Protein AF-Q70AJ2-F1 (afdb_monomer)

Foldseek 3Di:
DLLVLLVQLCVVVVHDLQLSLLLLVLLVLLCVPDPCVVDPSLLSSLLSSQVSCVVVVNHDDSVSSLLSSLQVVCVVVVHPSDDDDCPDPVVVVSSVSSVVSNVVSCVSCVVVSDDDACLVVLVVVCVVVVNVVCNVVVVVVSSVVSD

Sequence (147 aa):
YGCDLIQESGILLRLPQAVMATAQVLFHRFYCKKSFARFSAKRVAASCVWLAGKLEESPRRSKHIIFVFHRMECRRESLPIEFLDVFSTKYTELRHDLIRTERHLLKEMGFICHVEHPHKFISNYLATLEAPELTQEAWNLANDSLR

InterPro domains:
  IPR006671 Cyclin, N-terminal [PF00134] (4-111)
  IPR013763 Cyclin-like domain [SM00385] (4-107)
  IPR036915 Cyclin-like superfamily [SSF47954] (1-111)
  IPR036915 Cyclin-like superfamily [SSF47954] (116-147)
  IPR043198 Cyclin/Cyclin-like subunit Ssn8 [PTHR10026] (3-147)

Radius of gyration: 16.73 Å; Cα contacts (8 Å, |Δi|>4): 143; chains: 1; bounding box: 39×30×53 Å

Secondary structure (DSSP, 8-state):
-HHHHHHHHHHHTT--HHHHHHHHHHHHHHHTTS-TTTS-HHHHHHHHHHHHHHHTT----HHHHHHHHHHHHHHHTT-------TTSHHHHHHHHHHHHHHHHHHHHTTT------THHHHHHHHHHTT-GGGHHHHHHHHHHHT-

Solvent-accessible surface area (backbone atoms only — not comparable to full-atom values): 8398 Å² total; per-residue (Å²): 110,49,44,53,51,34,48,55,45,28,61,77,68,70,52,60,68,67,29,38,52,42,14,28,53,52,46,52,61,48,53,77,77,43,56,69,90,82,42,55,54,68,58,49,31,56,18,25,44,52,51,21,15,54,76,65,77,55,67,67,60,67,69,58,55,53,51,49,56,49,48,53,47,24,62,74,70,73,44,78,81,69,84,82,51,81,88,38,69,67,45,50,51,53,52,50,48,36,55,53,44,36,54,49,53,40,59,78,45,69,70,63,76,85,74,87,64,70,70,72,53,50,57,57,51,34,64,73,65,72,42,70,87,50,48,67,58,55,52,48,52,56,56,55,73,59,92

Organism: Triticum aestivum (NCBI:txid4565)

Nearest PDB structures (foldseek):
  6z45-assembly1_B  TM=9.666E-01  e=1.291E-07  Homo sapiens
  3blh-assembly1_B  TM=9.612E-01  e=1.113E-07  Homo sapiens
  3tni-assembly1_B  TM=9.647E-01  e=1.291E-07  Homo sapiens
  2ivx-assembly2_B  TM=9.397E-01  e=9.598E-08  Homo sapiens
  3tnh-assembly1_B  TM=9.635E-01  e=2.843E-07  Homo sapiens

Structure (mmCIF, N/CA/C/O backbone):
data_AF-Q70AJ2-F1
#
_entry.id   AF-Q70AJ2-F1
#
loop_
_atom_site.group_PDB
_atom_site.id
_atom_site.type_symbol
_atom_site.label_atom_id
_atom_site.label_alt_id
_atom_site.label_comp_id
_atom_site.label_asym_id
_atom_site.label_entity_id
_atom_site.label_seq_id
_atom_site.pdbx_PDB_ins_code
_atom_site.Cartn_x
_atom_site.Cartn_y
_atom_site.Cartn_z
_atom_site.occupancy
_atom_site.B_iso_or_equiv
_atom_site.auth_seq_id
_atom_site.auth_comp_id
_atom_site.auth_asym_id
_atom_site.auth_atom_id
_atom_site.pdbx_PDB_model_num
ATOM 1 N N . TYR A 1 1 ? -2.060 12.661 -2.074 1.00 87.56 1 TYR A N 1
ATOM 2 C CA . TYR A 1 1 ? -2.356 12.366 -0.644 1.00 87.56 1 TYR A CA 1
ATOM 3 C C . TYR A 1 1 ? -2.181 10.889 -0.286 1.00 87.56 1 TYR A C 1
ATOM 5 O O . TYR A 1 1 ? -1.336 10.582 0.547 1.00 87.56 1 TYR A O 1
ATOM 13 N N . GLY A 1 2 ? -2.976 9.964 -0.851 1.00 92.88 2 GLY A N 1
ATOM 14 C CA . GLY A 1 2 ? -2.902 8.531 -0.508 1.00 92.88 2 GLY A CA 1
ATOM 15 C C . GLY A 1 2 ? -1.575 7.874 -0.898 1.00 92.88 2 GLY A C 1
ATOM 16 O O . GLY A 1 2 ? -0.926 7.257 -0.058 1.00 92.88 2 GLY A O 1
ATOM 17 N N . CYS A 1 3 ? -1.122 8.091 -2.133 1.00 95.00 3 CYS A N 1
ATOM 18 C CA . CYS A 1 3 ? 0.182 7.632 -2.615 1.00 95.00 3 CYS A CA 1
ATOM 19 C C . CYS A 1 3 ? 1.354 8.223 -1.818 1.00 95.00 3 CYS A C 1
ATOM 21 O O . CYS A 1 3 ? 2.343 7.533 -1.589 1.00 95.00 3 CYS A O 1
ATOM 23 N N . ASP A 1 4 ? 1.227 9.459 -1.325 1.00 94.69 4 ASP A N 1
ATOM 24 C CA . ASP A 1 4 ? 2.250 10.091 -0.478 1.00 94.69 4 ASP A CA 1
ATOM 25 C C . ASP A 1 4 ? 2.359 9.417 0.887 1.00 94.69 4 ASP A C 1
ATOM 27 O O . ASP A 1 4 ? 3.463 9.228 1.389 1.00 94.69 4 ASP A O 1
ATOM 31 N N . LEU A 1 5 ? 1.226 9.018 1.481 1.00 95.94 5 LEU A N 1
ATOM 32 C CA . LEU A 1 5 ? 1.224 8.200 2.697 1.00 95.94 5 LEU A CA 1
ATOM 33 C C . LEU A 1 5 ? 1.911 6.853 2.447 1.00 95.94 5 LEU A C 1
ATOM 35 O O . LEU A 1 5 ? 2.695 6.401 3.277 1.00 95.94 5 LEU A O 1
ATOM 39 N N . ILE A 1 6 ? 1.643 6.220 1.304 1.00 97.69 6 ILE A N 1
ATOM 40 C CA . ILE A 1 6 ? 2.277 4.951 0.928 1.00 97.69 6 ILE A CA 1
ATOM 41 C C . ILE A 1 6 ? 3.795 5.136 0.815 1.00 97.69 6 ILE A C 1
ATOM 43 O O . ILE A 1 6 ? 4.532 4.405 1.474 1.00 97.69 6 ILE A O 1
ATOM 47 N N . GLN A 1 7 ? 4.256 6.153 0.084 1.00 96.00 7 GLN A N 1
ATOM 48 C CA . GLN A 1 7 ? 5.684 6.415 -0.107 1.00 96.00 7 GLN A CA 1
ATOM 49 C C . GLN A 1 7 ? 6.391 6.762 1.212 1.00 96.00 7 GLN A C 1
ATOM 51 O O . GLN A 1 7 ? 7.413 6.168 1.546 1.00 96.00 7 GLN A O 1
ATOM 56 N N . GLU A 1 8 ? 5.835 7.687 2.001 1.00 96.06 8 GLU A N 1
ATOM 57 C CA . GLU A 1 8 ? 6.408 8.085 3.294 1.00 96.06 8 GLU A CA 1
ATOM 58 C C . GLU A 1 8 ? 6.464 6.892 4.263 1.00 96.06 8 GLU A C 1
ATOM 60 O O . GLU A 1 8 ? 7.495 6.648 4.895 1.00 96.06 8 GLU A O 1
ATOM 65 N N . SER A 1 9 ? 5.394 6.092 4.333 1.00 97.19 9 SER A N 1
ATOM 66 C CA . SER A 1 9 ? 5.369 4.896 5.179 1.00 97.19 9 SER A CA 1
ATOM 67 C C . SER A 1 9 ? 6.367 3.834 4.716 1.00 97.19 9 SER A C 1
ATOM 69 O O . SER A 1 9 ? 7.026 3.220 5.554 1.00 97.19 9 SER A O 1
ATOM 71 N N . GLY A 1 10 ? 6.535 3.646 3.404 1.00 97.00 10 GLY A N 1
ATOM 72 C CA . GLY A 1 10 ? 7.493 2.705 2.831 1.00 97.00 10 GLY A CA 1
ATOM 73 C C . GLY A 1 10 ? 8.934 3.056 3.189 1.00 97.00 10 GLY A C 1
ATOM 74 O O . GLY A 1 10 ? 9.684 2.179 3.622 1.00 97.00 10 GLY A O 1
ATOM 75 N N . ILE A 1 11 ? 9.288 4.344 3.133 1.00 96.56 11 ILE A N 1
ATOM 76 C CA . ILE A 1 11 ? 10.599 4.852 3.567 1.00 96.56 11 ILE A CA 1
ATOM 77 C C . ILE A 1 11 ? 10.816 4.577 5.063 1.00 96.56 11 ILE A C 1
ATOM 79 O O . ILE A 1 11 ? 11.839 4.011 5.453 1.00 96.56 11 ILE A O 1
ATOM 83 N N . LEU A 1 12 ? 9.836 4.908 5.911 1.00 96.38 12 LEU A N 1
ATOM 84 C CA . LEU A 1 12 ? 9.924 4.702 7.364 1.00 96.38 12 LEU A CA 1
ATOM 85 C C . LEU A 1 12 ? 10.002 3.215 7.752 1.00 96.38 12 LEU A C 1
ATOM 87 O O . LEU A 1 12 ? 10.677 2.857 8.717 1.00 96.38 12 LEU A O 1
ATOM 91 N N . LEU A 1 13 ? 9.340 2.343 6.990 1.00 96.94 13 LEU A N 1
ATOM 92 C CA . LEU A 1 13 ? 9.355 0.887 7.163 1.00 96.94 13 LEU A CA 1
ATOM 93 C C . LEU A 1 13 ? 10.5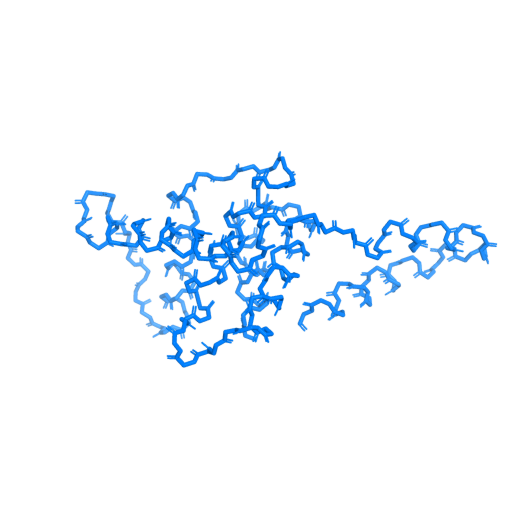46 0.203 6.477 1.00 96.94 13 LEU A C 1
ATOM 95 O O . LEU A 1 13 ? 10.680 -1.023 6.587 1.00 96.94 13 LEU A O 1
ATOM 99 N N . ARG A 1 14 ? 11.396 0.966 5.773 1.00 96.62 14 ARG A N 1
ATOM 100 C CA . ARG A 1 14 ? 12.514 0.465 4.960 1.00 96.62 14 ARG A CA 1
ATOM 101 C C . ARG A 1 14 ? 12.058 -0.640 4.004 1.00 96.62 14 ARG A C 1
ATOM 103 O O . ARG A 1 14 ? 12.577 -1.756 4.035 1.00 96.62 14 ARG A O 1
ATOM 110 N N . LEU A 1 15 ? 10.995 -0.372 3.254 1.00 97.00 15 LEU A N 1
ATOM 111 C CA . LEU A 1 15 ? 10.457 -1.270 2.235 1.00 97.00 15 LEU A CA 1
ATOM 112 C C . LEU A 1 15 ? 11.098 -0.973 0.871 1.00 97.00 15 LEU A C 1
ATOM 114 O O . LEU A 1 15 ? 11.438 0.181 0.608 1.00 97.00 15 LEU A O 1
ATOM 118 N N . PRO A 1 16 ? 11.272 -1.981 0.000 1.00 95.75 16 PRO A N 1
ATOM 119 C CA . PRO A 1 16 ? 11.774 -1.759 -1.352 1.00 95.75 16 PRO A CA 1
ATOM 120 C C . PRO A 1 16 ? 10.759 -0.977 -2.199 1.00 95.75 16 PRO A C 1
ATOM 122 O O . PRO A 1 16 ? 9.550 -1.066 -1.973 1.00 95.75 16 PRO A O 1
ATOM 125 N N . GLN A 1 17 ? 11.240 -0.250 -3.215 1.00 92.56 17 GLN A N 1
ATOM 126 C CA . GLN A 1 17 ? 10.390 0.555 -4.109 1.00 92.56 17 GLN A CA 1
ATOM 127 C C . GLN A 1 17 ? 9.311 -0.279 -4.812 1.00 92.56 17 GLN A C 1
ATOM 129 O O . GLN A 1 17 ? 8.200 0.212 -4.983 1.00 92.56 17 GLN A O 1
ATOM 134 N N . ALA A 1 18 ? 9.584 -1.553 -5.111 1.00 94.12 18 ALA A N 1
ATOM 135 C CA . ALA A 1 18 ? 8.591 -2.483 -5.654 1.00 94.12 18 ALA A CA 1
ATOM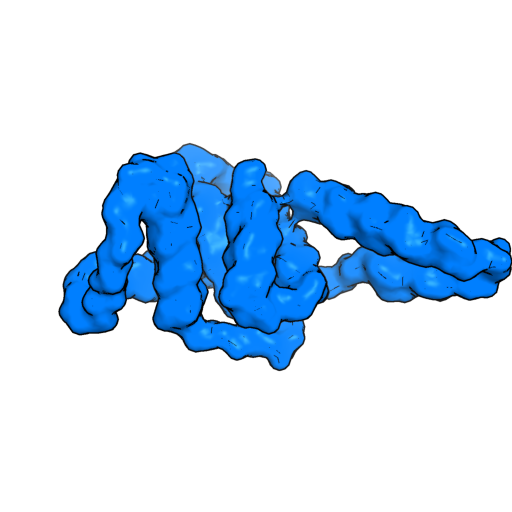 136 C C . ALA A 1 18 ? 7.344 -2.614 -4.756 1.00 94.12 18 ALA A C 1
ATOM 138 O O . ALA A 1 18 ? 6.223 -2.563 -5.249 1.00 94.12 18 ALA A O 1
ATOM 139 N N . VAL A 1 19 ? 7.512 -2.668 -3.426 1.00 96.88 19 VAL A N 1
ATOM 140 C CA . VAL A 1 19 ? 6.383 -2.720 -2.476 1.00 96.88 19 VAL A CA 1
ATOM 141 C C . VAL A 1 19 ? 5.566 -1.434 -2.513 1.00 96.88 19 VAL A C 1
ATOM 143 O O . VAL A 1 19 ? 4.338 -1.487 -2.466 1.00 96.88 19 VAL A O 1
ATOM 146 N N . MET A 1 20 ? 6.230 -0.279 -2.595 1.00 96.38 20 MET A N 1
ATOM 147 C CA . MET A 1 20 ? 5.555 1.020 -2.678 1.00 96.38 20 MET A CA 1
ATOM 148 C C . MET A 1 20 ? 4.777 1.157 -3.990 1.00 96.38 20 MET A C 1
ATOM 150 O O . MET A 1 20 ? 3.600 1.513 -3.954 1.00 96.38 20 MET A O 1
ATOM 154 N N . ALA A 1 21 ? 5.392 0.777 -5.112 1.00 95.50 21 ALA A N 1
ATOM 155 C CA . ALA A 1 21 ? 4.763 0.751 -6.427 1.00 95.50 21 ALA A CA 1
ATOM 156 C C . ALA A 1 21 ? 3.538 -0.179 -6.445 1.00 95.50 21 ALA A C 1
ATOM 158 O O . ALA A 1 21 ? 2.446 0.236 -6.834 1.00 95.50 21 ALA A O 1
ATOM 159 N N . THR A 1 22 ? 3.671 -1.407 -5.930 1.00 96.50 22 THR A N 1
ATOM 160 C CA . THR A 1 22 ? 2.549 -2.352 -5.822 1.00 96.50 22 THR A C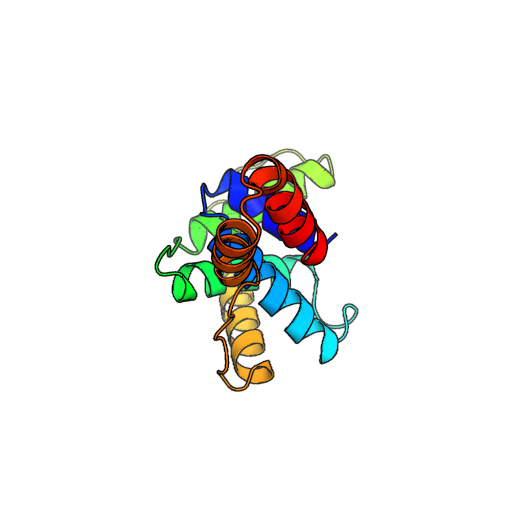A 1
ATOM 161 C C . THR A 1 22 ? 1.444 -1.765 -4.960 1.00 96.50 22 THR A C 1
ATOM 163 O O . THR A 1 22 ? 0.303 -1.691 -5.407 1.00 96.50 22 THR A O 1
ATOM 166 N N . ALA A 1 23 ? 1.760 -1.250 -3.769 1.00 97.62 23 ALA A N 1
ATOM 167 C CA . ALA A 1 23 ? 0.772 -0.637 -2.886 1.00 97.62 23 ALA A CA 1
ATOM 168 C C . ALA A 1 23 ? 0.015 0.532 -3.548 1.00 97.62 23 ALA A C 1
ATOM 170 O O . ALA A 1 23 ? -1.200 0.633 -3.362 1.00 97.62 23 ALA A O 1
ATOM 171 N N . GLN A 1 24 ? 0.692 1.380 -4.329 1.00 97.06 24 GLN A N 1
ATOM 172 C CA . GLN A 1 24 ? 0.066 2.468 -5.093 1.00 97.06 24 GLN A CA 1
ATOM 173 C C . GLN A 1 24 ? -0.885 1.931 -6.169 1.00 97.06 24 GLN A C 1
ATOM 175 O O . GLN A 1 24 ? -2.028 2.379 -6.250 1.00 97.06 24 GLN A O 1
ATOM 180 N N . VAL A 1 25 ? -0.484 0.905 -6.925 1.00 96.25 25 VAL A N 1
ATOM 181 C CA . VAL A 1 25 ? -1.368 0.260 -7.911 1.00 96.25 25 VAL A CA 1
ATOM 182 C C . VAL A 1 25 ? -2.599 -0.354 -7.239 1.00 96.25 25 VAL A C 1
ATOM 184 O O . VAL A 1 25 ? -3.717 -0.161 -7.721 1.00 96.25 25 VAL A O 1
ATOM 187 N N . LEU A 1 26 ? -2.432 -1.054 -6.110 1.00 96.88 26 LEU A N 1
ATOM 188 C CA . LEU A 1 26 ? -3.561 -1.605 -5.346 1.00 96.88 26 LEU A CA 1
ATOM 189 C C . LEU A 1 26 ? -4.505 -0.493 -4.865 1.00 96.88 26 LEU A C 1
ATOM 191 O O . LEU A 1 26 ? -5.726 -0.636 -4.935 1.00 96.88 26 LEU A O 1
ATOM 195 N N . PHE 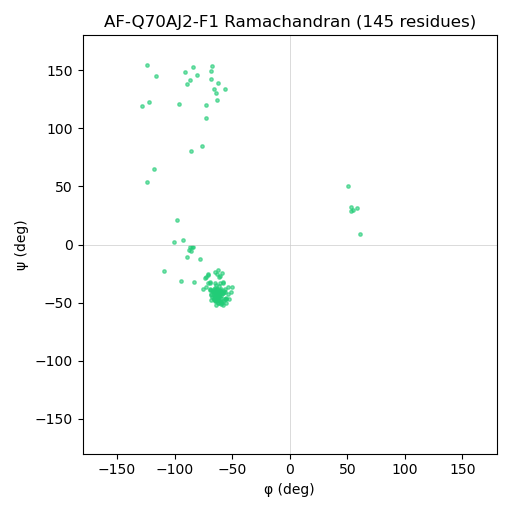A 1 27 ? -3.940 0.621 -4.395 1.00 97.31 27 PHE A N 1
ATOM 196 C CA . PHE A 1 27 ? -4.690 1.782 -3.928 1.00 97.31 27 PHE A CA 1
ATOM 197 C C . PHE A 1 27 ? -5.523 2.410 -5.051 1.00 97.31 27 PHE A C 1
ATOM 199 O O . PHE A 1 27 ? -6.733 2.583 -4.886 1.00 97.31 27 PHE A O 1
ATOM 206 N N . HIS A 1 28 ? -4.909 2.676 -6.206 1.00 95.88 28 HIS A N 1
ATOM 207 C CA . HIS A 1 28 ? -5.599 3.209 -7.383 1.00 95.88 28 HIS A CA 1
ATOM 208 C C . HIS A 1 28 ? -6.707 2.267 -7.857 1.00 95.88 28 HIS A C 1
ATOM 210 O O . HIS A 1 28 ? -7.863 2.676 -7.949 1.00 95.88 28 HIS A O 1
ATOM 216 N N . ARG A 1 29 ? -6.398 0.974 -8.049 1.00 95.50 29 ARG A N 1
ATOM 217 C CA . ARG A 1 29 ? -7.379 -0.046 -8.471 1.00 95.50 29 ARG A CA 1
ATOM 218 C C . ARG A 1 29 ? -8.580 -0.128 -7.528 1.00 95.50 29 ARG A C 1
ATOM 220 O O . ARG A 1 29 ? -9.709 -0.306 -7.989 1.00 95.50 29 ARG A O 1
ATOM 227 N N . PHE A 1 30 ? -8.361 0.001 -6.219 1.00 96.69 30 PHE A N 1
ATOM 228 C CA . PHE A 1 30 ? -9.442 -0.011 -5.237 1.00 96.69 30 PHE A CA 1
ATOM 229 C C . PHE A 1 30 ? -10.375 1.197 -5.394 1.00 96.69 30 PHE A C 1
ATOM 231 O O . PHE A 1 30 ? -11.596 1.028 -5.440 1.00 96.69 30 PHE A O 1
ATOM 238 N N . TYR A 1 31 ? -9.823 2.406 -5.522 1.00 96.38 31 TYR A N 1
ATOM 239 C CA . TYR A 1 31 ? -10.618 3.632 -5.646 1.00 96.38 31 TYR A CA 1
ATOM 240 C C . TYR A 1 31 ? -11.210 3.866 -7.040 1.00 96.38 31 TYR A C 1
ATOM 242 O O . TYR A 1 31 ? -12.163 4.627 -7.166 1.00 96.38 31 TYR A O 1
ATOM 250 N N . CYS A 1 32 ? -10.777 3.126 -8.064 1.00 94.19 32 CYS A N 1
ATOM 251 C CA . CYS A 1 32 ? -11.542 3.019 -9.310 1.00 94.19 32 CYS A CA 1
ATOM 252 C C . CYS A 1 32 ? -12.918 2.357 -9.101 1.00 94.19 32 CYS A C 1
ATOM 254 O O . CYS A 1 32 ? -13.832 2.585 -9.888 1.00 94.19 32 CYS A O 1
ATOM 256 N N . LYS A 1 33 ? -13.081 1.529 -8.056 1.00 93.81 33 LYS A N 1
ATOM 257 C CA . LYS A 1 33 ? -14.332 0.802 -7.759 1.00 93.81 33 LYS A CA 1
ATOM 258 C C . LYS A 1 33 ? -15.068 1.320 -6.524 1.00 93.81 33 LYS A C 1
ATOM 260 O O . LYS A 1 33 ? -16.265 1.068 -6.373 1.00 93.81 33 LYS A O 1
ATOM 265 N N . LYS A 1 34 ? -14.368 1.982 -5.598 1.00 95.56 34 LYS A N 1
ATOM 266 C CA . LYS A 1 34 ? -14.902 2.440 -4.306 1.00 95.56 34 LYS A CA 1
ATOM 267 C C . LYS A 1 34 ? -14.719 3.932 -4.105 1.00 95.56 34 LYS A C 1
ATOM 269 O O . LYS A 1 34 ? -13.811 4.546 -4.634 1.00 95.56 34 LYS A O 1
ATOM 274 N N . SER A 1 35 ? -15.585 4.505 -3.275 1.00 93.81 35 SER A N 1
ATOM 275 C CA . SER A 1 35 ? -15.568 5.934 -2.969 1.00 93.81 35 SER A CA 1
ATOM 276 C C . SER A 1 35 ? -14.671 6.262 -1.772 1.00 93.81 35 SER A C 1
ATOM 278 O O . SER A 1 35 ? -14.758 5.604 -0.729 1.00 93.81 35 SER A O 1
ATOM 280 N N . PHE A 1 36 ? -13.912 7.355 -1.892 1.00 92.88 36 PHE A N 1
ATOM 281 C CA . PHE A 1 36 ? -13.175 7.999 -0.796 1.00 92.88 36 PHE A CA 1
ATOM 282 C C . PHE A 1 36 ? -14.071 8.448 0.367 1.00 92.88 36 PHE A C 1
ATOM 284 O O . PHE A 1 36 ? -13.602 8.530 1.497 1.00 92.88 36 PHE A O 1
ATOM 291 N N . ALA A 1 37 ? -15.364 8.689 0.127 1.00 91.75 37 ALA A N 1
ATOM 292 C CA . ALA A 1 37 ? -16.306 9.042 1.190 1.00 91.75 37 ALA A CA 1
ATOM 293 C C . ALA A 1 37 ? -16.649 7.842 2.090 1.00 91.75 37 ALA A C 1
ATOM 295 O O . ALA A 1 37 ? -16.984 8.009 3.258 1.00 91.75 37 ALA A O 1
ATOM 296 N N . ARG A 1 38 ? -16.574 6.617 1.550 1.00 90.94 38 ARG A N 1
ATOM 297 C CA . ARG A 1 38 ? -16.921 5.384 2.278 1.00 90.94 38 ARG A CA 1
ATOM 298 C C . ARG A 1 38 ? -15.712 4.715 2.915 1.00 90.94 38 ARG A C 1
ATOM 300 O O . ARG A 1 38 ? -15.849 4.063 3.946 1.00 90.94 38 ARG A O 1
ATOM 307 N N . PHE A 1 39 ? -14.546 4.844 2.290 1.00 93.31 39 PHE A N 1
ATOM 308 C CA . PHE A 1 39 ? -13.308 4.237 2.754 1.00 93.31 39 PHE A CA 1
ATOM 309 C C . PHE A 1 39 ? -12.265 5.322 2.982 1.00 93.31 39 PHE A C 1
ATOM 311 O O . PHE A 1 39 ? -11.922 6.070 2.073 1.00 93.31 39 PHE A O 1
ATOM 318 N N . SER A 1 40 ? -11.746 5.394 4.209 1.00 94.75 40 SER A N 1
ATOM 319 C CA . SER A 1 40 ? -10.686 6.341 4.548 1.00 94.75 40 SER A CA 1
ATOM 320 C C . SER A 1 40 ? -9.423 6.038 3.740 1.00 94.75 40 SER A C 1
ATOM 322 O O . SER A 1 40 ? -8.861 4.942 3.848 1.00 94.75 40 SER A O 1
ATOM 324 N N . ALA A 1 41 ? -8.928 7.040 3.007 1.00 95.25 41 ALA A N 1
ATOM 325 C CA . ALA A 1 41 ? -7.680 6.958 2.250 1.00 95.25 41 ALA A CA 1
ATOM 326 C C . ALA A 1 41 ? -6.515 6.448 3.112 1.00 95.25 41 ALA A C 1
ATOM 328 O O . ALA A 1 41 ? -5.766 5.581 2.678 1.00 95.25 41 ALA A O 1
ATOM 329 N N . LYS A 1 42 ? -6.413 6.903 4.366 1.00 95.00 42 LYS A N 1
ATOM 330 C CA . LYS A 1 42 ? -5.368 6.476 5.307 1.00 95.00 42 LYS A CA 1
ATOM 331 C C . LYS A 1 42 ? -5.458 4.984 5.642 1.00 95.00 42 LYS A C 1
ATOM 333 O O . LYS A 1 42 ? -4.453 4.280 5.585 1.00 95.00 42 LYS A O 1
ATOM 338 N N . ARG A 1 43 ? -6.658 4.490 5.975 1.00 95.62 43 ARG A N 1
ATOM 339 C CA . ARG A 1 43 ? -6.873 3.072 6.330 1.00 95.62 43 ARG A CA 1
ATOM 340 C C . ARG A 1 43 ? -6.598 2.151 5.144 1.00 95.62 43 ARG A C 1
ATOM 342 O O . ARG A 1 43 ? -5.968 1.105 5.305 1.00 95.62 43 ARG A O 1
ATOM 349 N N . VAL A 1 44 ? -7.037 2.561 3.953 1.00 97.62 44 VAL A N 1
ATOM 350 C CA . VAL A 1 44 ? -6.782 1.814 2.718 1.00 97.62 44 VAL A CA 1
ATOM 351 C C . VAL A 1 44 ? -5.297 1.833 2.373 1.00 97.62 44 VAL A C 1
ATOM 353 O O . VAL A 1 44 ? -4.746 0.767 2.142 1.00 97.62 44 VAL A O 1
ATOM 356 N N . ALA A 1 45 ? -4.618 2.982 2.446 1.00 97.94 45 ALA A N 1
ATOM 357 C CA . ALA A 1 45 ? -3.175 3.082 2.213 1.00 97.94 45 ALA A CA 1
ATOM 358 C C . ALA A 1 45 ? -2.366 2.157 3.141 1.00 97.94 45 ALA A C 1
ATOM 360 O O . ALA A 1 45 ? -1.523 1.402 2.661 1.00 97.9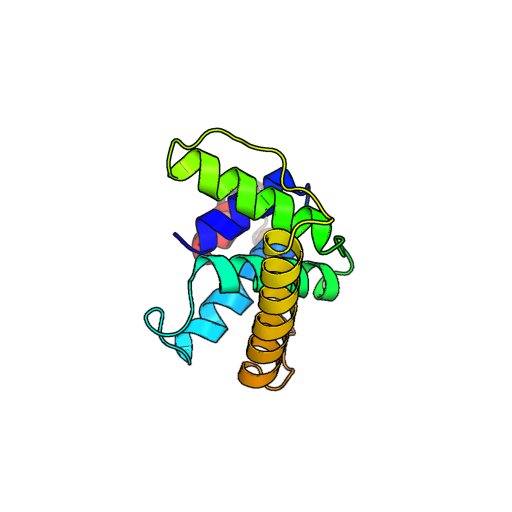4 45 ALA A O 1
ATOM 361 N N . ALA A 1 46 ? -2.667 2.143 4.445 1.00 98.00 46 ALA A N 1
ATOM 362 C CA . ALA A 1 46 ? -2.015 1.243 5.401 1.00 98.00 46 ALA A CA 1
ATOM 363 C C . ALA A 1 46 ? -2.204 -0.235 5.039 1.00 98.00 46 ALA A C 1
ATOM 365 O O . ALA A 1 46 ? -1.266 -1.031 5.108 1.00 98.00 46 ALA A O 1
ATOM 366 N N . SER A 1 47 ? -3.415 -0.590 4.612 1.00 98.00 47 SER A N 1
ATOM 367 C CA . SER A 1 47 ? -3.752 -1.958 4.217 1.00 98.00 47 SER A CA 1
ATOM 368 C C . SER A 1 47 ? -3.116 -2.341 2.881 1.00 98.00 47 SER A C 1
ATOM 370 O O . SER A 1 47 ? -2.656 -3.468 2.744 1.00 98.00 47 SER A O 1
ATOM 372 N N . CYS A 1 48 ? -3.012 -1.410 1.926 1.00 98.06 48 CYS A N 1
ATOM 373 C CA . CYS A 1 48 ? -2.298 -1.615 0.667 1.00 98.06 48 CYS A CA 1
ATOM 374 C C . CYS A 1 48 ? -0.810 -1.876 0.907 1.00 98.06 48 CYS A C 1
ATOM 376 O O . CYS A 1 48 ? -0.278 -2.816 0.335 1.00 98.06 48 CYS A O 1
ATOM 378 N N . VAL A 1 49 ? -0.147 -1.104 1.778 1.00 98.25 49 VAL A N 1
ATOM 379 C CA . VAL A 1 49 ? 1.269 -1.325 2.137 1.00 98.25 49 VAL A CA 1
ATOM 380 C C . VAL A 1 49 ? 1.455 -2.677 2.817 1.00 98.25 49 VAL A C 1
ATOM 382 O O . VAL A 1 49 ? 2.388 -3.415 2.503 1.00 98.25 49 VAL A O 1
ATOM 385 N N . TRP A 1 50 ? 0.556 -3.022 3.741 1.00 98.31 50 TRP A N 1
ATOM 386 C CA . TRP A 1 50 ? 0.623 -4.294 4.451 1.00 98.31 50 TRP A CA 1
ATOM 387 C C . TRP A 1 50 ? 0.416 -5.496 3.520 1.00 98.31 50 TRP A C 1
ATOM 389 O O . TRP A 1 50 ? 1.165 -6.470 3.607 1.00 98.31 50 TRP A O 1
ATOM 399 N N . LEU A 1 51 ? -0.549 -5.406 2.602 1.00 97.94 51 LEU A N 1
ATOM 400 C CA . LEU A 1 51 ? -0.819 -6.430 1.597 1.00 97.94 51 LEU A CA 1
ATOM 401 C C . LEU A 1 51 ? 0.315 -6.522 0.566 1.00 97.94 51 LEU A C 1
ATOM 403 O O . LEU A 1 51 ? 0.808 -7.616 0.316 1.00 97.94 51 LEU A O 1
ATOM 407 N N . ALA A 1 52 ? 0.776 -5.396 0.020 1.00 97.88 52 ALA A N 1
ATOM 408 C CA . ALA A 1 52 ? 1.866 -5.350 -0.954 1.00 97.88 52 ALA A CA 1
ATOM 409 C C . ALA A 1 52 ? 3.170 -5.926 -0.391 1.00 97.88 52 ALA A C 1
ATOM 411 O O . ALA A 1 52 ? 3.853 -6.671 -1.082 1.00 97.88 52 ALA A O 1
ATOM 412 N N . GLY A 1 53 ? 3.480 -5.674 0.885 1.00 97.56 53 GLY A N 1
ATOM 413 C CA . GLY A 1 53 ? 4.627 -6.301 1.544 1.00 97.56 53 GLY A CA 1
ATOM 414 C C . GLY A 1 53 ? 4.558 -7.831 1.531 1.00 97.56 53 GLY A C 1
ATOM 415 O O . GLY A 1 53 ? 5.590 -8.479 1.421 1.00 97.56 53 GLY A O 1
ATOM 416 N N . LYS A 1 54 ? 3.358 -8.420 1.608 1.00 96.62 54 LYS A N 1
ATOM 417 C CA . LYS A 1 54 ? 3.183 -9.873 1.466 1.00 96.62 54 LYS A CA 1
ATOM 418 C C . LYS A 1 54 ? 3.310 -10.335 0.015 1.00 96.62 54 LYS A C 1
ATOM 420 O O . LYS A 1 54 ? 3.862 -11.397 -0.208 1.00 96.62 54 LYS A O 1
ATOM 425 N N . LEU A 1 55 ? 2.802 -9.559 -0.943 1.00 96.00 55 LEU A N 1
ATOM 426 C CA . LEU A 1 55 ? 2.846 -9.904 -2.370 1.00 96.00 55 LEU A CA 1
ATOM 427 C C . LEU A 1 55 ? 4.263 -9.844 -2.958 1.00 96.00 55 LEU A C 1
ATOM 429 O O . LEU A 1 55 ? 4.586 -10.627 -3.840 1.00 96.00 55 LEU A O 1
ATOM 433 N N . GLU A 1 56 ? 5.0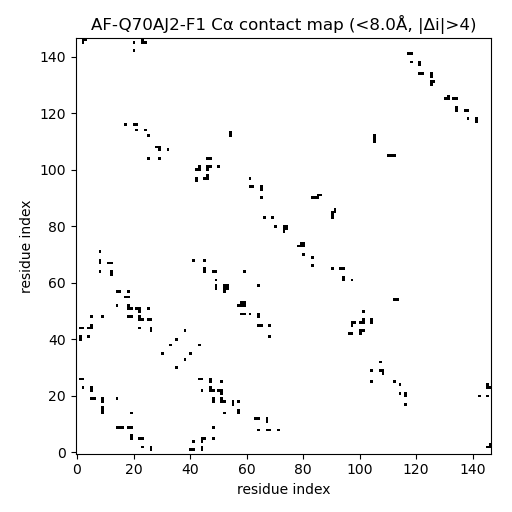98 -8.932 -2.464 1.00 95.56 56 GLU A N 1
ATOM 434 C CA . GLU A 1 56 ? 6.485 -8.728 -2.911 1.00 95.56 56 GLU A CA 1
ATOM 435 C C . GLU A 1 56 ? 7.512 -9.436 -2.002 1.00 95.56 56 GLU A C 1
ATOM 437 O O . GLU A 1 56 ? 8.666 -9.013 -1.911 1.00 95.56 56 GLU A O 1
ATOM 442 N N . GLU A 1 57 ? 7.086 -10.450 -1.237 1.00 94.75 57 GLU A N 1
ATOM 443 C CA . GLU A 1 57 ? 7.955 -11.254 -0.356 1.00 94.75 57 GLU A CA 1
ATOM 444 C C . GLU A 1 57 ? 8.807 -10.426 0.635 1.00 94.75 57 GLU A C 1
ATOM 446 O O . GLU A 1 57 ? 9.885 -10.818 1.078 1.00 94.75 57 GLU A O 1
ATOM 451 N N . SER A 1 58 ? 8.299 -9.256 1.033 1.00 96.19 58 SER A N 1
ATOM 452 C CA . SER A 1 58 ? 8.913 -8.335 1.997 1.00 96.19 58 SER A CA 1
ATOM 453 C C . SER A 1 58 ? 7.958 -8.025 3.165 1.00 96.19 58 SER A C 1
ATOM 455 O O . SER A 1 58 ? 7.659 -6.852 3.439 1.00 96.19 58 SER A O 1
ATOM 457 N N . PRO A 1 59 ? 7.421 -9.044 3.870 1.00 96.06 59 PRO A N 1
ATOM 458 C CA . PRO A 1 59 ? 6.341 -8.843 4.822 1.00 96.06 59 PRO A CA 1
ATOM 459 C C . PRO A 1 59 ? 6.799 -8.052 6.051 1.00 96.06 59 PRO A C 1
ATOM 461 O O . PRO A 1 59 ? 7.882 -8.245 6.610 1.00 96.06 59 PRO A O 1
ATOM 464 N N . ARG A 1 60 ? 5.917 -7.176 6.540 1.00 96.62 60 ARG A N 1
ATOM 465 C CA . ARG A 1 60 ? 6.095 -6.459 7.809 1.00 96.62 60 ARG A CA 1
ATOM 466 C C . ARG A 1 60 ? 4.999 -6.857 8.788 1.00 96.62 60 ARG A C 1
ATOM 468 O O . ARG A 1 60 ? 3.849 -7.085 8.414 1.00 96.62 60 ARG A O 1
ATOM 475 N N . ARG A 1 61 ? 5.352 -6.921 10.075 1.00 95.81 61 ARG A N 1
ATOM 476 C CA . ARG A 1 61 ? 4.383 -7.180 11.151 1.00 95.81 61 ARG A CA 1
ATOM 477 C C . ARG A 1 61 ? 3.349 -6.053 11.187 1.00 95.81 61 ARG A C 1
ATOM 479 O O . ARG A 1 61 ? 3.726 -4.883 11.128 1.00 95.81 61 ARG A O 1
ATOM 486 N N . SER A 1 62 ? 2.073 -6.392 11.381 1.00 95.94 62 SER A N 1
ATOM 487 C CA . SER A 1 62 ? 0.972 -5.413 11.441 1.00 95.94 62 SER A CA 1
ATOM 488 C C . SER A 1 62 ? 1.226 -4.302 12.464 1.00 95.94 62 SER A C 1
ATOM 490 O O . SER A 1 62 ? 0.928 -3.143 12.199 1.00 95.94 62 SER A O 1
ATOM 492 N N . LYS A 1 63 ? 1.856 -4.637 13.601 1.00 95.56 63 LYS A N 1
ATOM 493 C CA . LYS A 1 63 ? 2.272 -3.680 14.636 1.00 95.56 63 LYS A CA 1
ATOM 494 C C . LYS A 1 63 ? 3.103 -2.528 14.062 1.00 95.56 63 LYS A C 1
ATOM 496 O O . LYS A 1 63 ? 2.833 -1.375 14.371 1.00 95.56 63 LYS A O 1
ATOM 501 N N . HIS A 1 64 ? 4.090 -2.830 13.217 1.00 96.19 64 HIS A N 1
ATOM 502 C CA . HIS A 1 64 ? 4.967 -1.808 12.638 1.00 96.19 64 HIS A CA 1
ATOM 503 C C . HIS A 1 64 ? 4.218 -0.924 11.641 1.00 96.19 64 HIS A C 1
ATOM 505 O O . HIS A 1 64 ? 4.408 0.288 11.661 1.00 96.19 64 HIS A O 1
ATOM 511 N N . ILE A 1 65 ? 3.329 -1.509 10.827 1.00 97.31 65 ILE A N 1
ATOM 512 C CA . ILE A 1 65 ? 2.466 -0.743 9.917 1.00 97.31 65 ILE A CA 1
ATOM 513 C C . ILE A 1 65 ? 1.617 0.253 10.715 1.00 97.31 65 ILE A C 1
ATOM 515 O O . ILE A 1 65 ? 1.640 1.448 10.436 1.00 97.31 65 ILE A O 1
ATOM 519 N N . ILE A 1 66 ? 0.920 -0.226 11.749 1.00 96.50 66 ILE A N 1
ATOM 520 C CA . ILE A 1 66 ? 0.043 0.598 12.590 1.00 96.50 66 ILE A CA 1
ATOM 521 C C . ILE A 1 66 ? 0.833 1.728 13.256 1.00 96.50 66 ILE A C 1
ATOM 523 O O . ILE A 1 66 ? 0.401 2.874 13.220 1.00 96.50 66 ILE A O 1
ATOM 527 N N . PHE A 1 67 ? 2.003 1.428 13.822 1.00 95.12 67 PHE A N 1
ATOM 528 C CA . PHE A 1 67 ? 2.840 2.426 14.488 1.00 95.12 67 PHE A CA 1
ATOM 529 C C . PHE A 1 67 ? 3.342 3.512 13.540 1.00 95.12 67 PHE A C 1
ATOM 531 O O . PHE A 1 67 ? 3.297 4.689 13.890 1.00 95.12 67 PHE A O 1
ATOM 538 N N . VAL A 1 68 ? 3.790 3.140 12.339 1.00 95.88 68 VAL A N 1
ATOM 539 C CA . VAL A 1 68 ? 4.256 4.113 11.345 1.00 95.88 68 VAL A CA 1
ATOM 540 C C . VAL A 1 68 ? 3.110 5.011 10.891 1.00 95.88 68 VAL A C 1
ATOM 542 O O . VAL A 1 68 ? 3.249 6.231 10.940 1.00 95.88 68 VAL A O 1
ATOM 545 N N . PHE A 1 69 ? 1.955 4.440 10.543 1.00 95.38 69 PHE A N 1
ATOM 546 C CA . PHE A 1 69 ? 0.795 5.231 10.125 1.00 95.38 69 PHE A CA 1
ATOM 547 C C . PHE A 1 69 ? 0.244 6.116 11.249 1.00 95.38 69 PHE A C 1
ATOM 549 O O . PHE A 1 69 ? -0.140 7.253 10.985 1.00 95.38 69 PHE A O 1
ATOM 556 N N . HIS A 1 70 ? 0.246 5.634 12.494 1.00 93.44 70 HIS A N 1
ATOM 557 C CA . HIS A 1 70 ? -0.160 6.434 13.647 1.00 93.44 70 HIS A CA 1
ATOM 558 C C . HIS A 1 70 ? 0.794 7.611 13.883 1.00 93.44 70 HIS A C 1
ATOM 560 O O . HIS A 1 70 ? 0.351 8.747 14.014 1.00 93.44 70 HIS A O 1
ATOM 566 N N . ARG A 1 71 ? 2.110 7.368 13.847 1.00 92.38 71 ARG A N 1
ATOM 567 C CA . ARG A 1 71 ? 3.118 8.428 13.974 1.00 92.38 71 ARG A CA 1
ATOM 568 C C . ARG A 1 71 ? 2.999 9.473 12.863 1.00 92.38 71 ARG A C 1
ATOM 570 O O . ARG A 1 71 ? 3.148 10.664 13.128 1.00 92.38 71 ARG A O 1
ATOM 577 N N . MET A 1 72 ? 2.768 9.037 11.625 1.00 93.38 72 MET A N 1
ATOM 578 C CA . MET A 1 72 ? 2.585 9.935 10.481 1.00 93.38 72 MET A CA 1
ATOM 579 C C . MET A 1 72 ? 1.344 10.817 10.641 1.00 93.38 72 MET A C 1
ATOM 581 O O . MET A 1 72 ? 1.390 11.995 10.297 1.00 93.38 72 MET A O 1
ATOM 585 N N . GLU A 1 73 ? 0.258 10.269 11.185 1.00 90.12 73 GLU A N 1
ATOM 586 C CA . GLU A 1 73 ? -0.950 11.027 11.516 1.00 90.12 73 GLU A CA 1
ATOM 587 C C . GLU A 1 73 ? -0.681 12.073 12.599 1.00 90.12 73 GLU A C 1
ATOM 589 O O . GLU A 1 73 ? -0.909 13.254 12.347 1.00 90.12 73 GLU A O 1
ATOM 594 N N . CYS A 1 74 ? -0.093 11.679 13.736 1.00 89.38 74 CYS A N 1
ATOM 595 C CA . CYS A 1 74 ? 0.248 12.619 14.808 1.00 89.38 74 CYS A CA 1
ATOM 596 C C . CYS A 1 74 ? 1.100 13.786 14.290 1.00 89.38 74 CYS A C 1
ATOM 598 O O . CYS A 1 74 ? 0.838 14.940 14.612 1.00 89.38 74 CYS A O 1
ATOM 600 N N . ARG A 1 75 ? 2.082 13.499 13.423 1.00 88.81 75 ARG A N 1
ATOM 601 C CA . ARG A 1 75 ? 2.932 14.526 12.808 1.00 88.81 75 ARG A CA 1
ATOM 602 C C . ARG A 1 75 ? 2.149 15.492 11.912 1.00 88.81 75 ARG A C 1
ATOM 604 O O . ARG A 1 75 ? 2.449 16.679 11.921 1.00 88.81 75 ARG A O 1
ATOM 611 N N . ARG A 1 76 ? 1.201 15.002 11.108 1.00 88.25 76 ARG A N 1
ATOM 612 C CA . ARG A 1 76 ? 0.413 15.837 10.178 1.00 88.25 76 ARG A CA 1
ATOM 613 C C . ARG A 1 76 ? -0.631 16.689 10.897 1.00 88.25 76 ARG A C 1
ATOM 615 O O . ARG A 1 76 ? -0.950 17.768 10.417 1.00 88.25 76 ARG A O 1
ATOM 622 N N . GLU A 1 77 ? -1.130 16.212 12.032 1.00 88.38 77 GLU A N 1
ATOM 623 C CA . GLU A 1 77 ? -2.114 16.911 12.866 1.00 88.38 77 GLU A CA 1
ATOM 624 C C . GLU A 1 77 ? -1.467 17.768 13.968 1.00 88.38 77 GLU A C 1
ATOM 626 O O . GLU A 1 77 ? -2.172 18.357 14.782 1.00 88.38 77 GLU A O 1
ATOM 631 N N . SER A 1 78 ? -0.130 17.858 14.001 1.00 86.06 78 SER A N 1
ATOM 632 C CA . SER A 1 78 ? 0.637 18.563 15.042 1.00 86.06 78 SER A CA 1
ATOM 633 C C . SER A 1 78 ? 0.314 18.091 16.468 1.00 86.06 78 SER A C 1
ATOM 635 O O . SER A 1 78 ? 0.422 18.851 17.429 1.00 86.06 78 SER A O 1
ATOM 637 N N . LEU A 1 79 ? -0.073 16.823 16.608 1.00 86.19 79 LEU A N 1
ATOM 638 C CA . LEU A 1 79 ? -0.339 16.181 17.888 1.00 86.19 79 LEU A CA 1
ATOM 639 C C . LEU A 1 79 ? 0.967 15.665 18.510 1.00 86.19 79 LEU A C 1
ATOM 641 O O . LEU A 1 79 ? 1.903 15.308 17.782 1.00 86.19 79 LEU A O 1
ATOM 645 N N . PRO A 1 80 ? 1.039 15.563 19.850 1.00 82.81 80 PRO A N 1
ATOM 646 C CA . PRO A 1 80 ? 2.155 14.894 20.501 1.00 82.81 80 PRO A CA 1
ATOM 647 C C . PRO A 1 80 ? 2.288 13.463 19.966 1.00 82.81 80 PRO A C 1
ATOM 649 O O . PRO A 1 80 ? 1.306 12.732 19.817 1.00 82.81 80 PRO A O 1
ATOM 652 N N . ILE A 1 81 ? 3.521 13.064 19.640 1.00 80.62 81 ILE A N 1
ATOM 653 C CA . ILE A 1 81 ? 3.818 11.698 19.202 1.00 80.62 81 ILE A CA 1
ATOM 654 C C . ILE A 1 81 ? 3.816 10.817 20.449 1.00 80.62 81 ILE A C 1
ATOM 656 O O . ILE A 1 81 ? 4.850 10.583 21.072 1.00 80.62 81 ILE A O 1
ATOM 660 N N . GLU A 1 82 ? 2.631 10.364 20.830 1.00 78.50 82 GLU A N 1
ATOM 661 C CA . GLU A 1 82 ? 2.462 9.429 21.931 1.00 78.50 82 GLU A CA 1
ATOM 662 C C . GLU A 1 82 ? 2.749 7.998 21.480 1.00 78.50 82 GLU A C 1
ATOM 664 O O . GLU A 1 82 ? 2.487 7.591 20.342 1.00 78.50 82 GLU A O 1
ATOM 669 N N . PHE A 1 83 ? 3.312 7.208 22.393 1.00 79.38 83 PHE A N 1
ATOM 670 C CA . PHE A 1 83 ? 3.530 5.796 22.140 1.00 79.38 83 PHE A CA 1
ATOM 671 C C . PHE A 1 83 ? 2.190 5.059 22.182 1.00 79.38 83 PHE A C 1
ATOM 673 O O . PHE A 1 83 ? 1.510 5.039 23.205 1.00 79.38 83 PHE A O 1
ATOM 680 N N . LEU A 1 84 ? 1.819 4.422 21.071 1.00 85.25 84 LEU A N 1
ATOM 681 C CA . LEU A 1 84 ? 0.614 3.605 21.024 1.00 85.25 84 LEU A CA 1
ATOM 682 C C . LEU A 1 84 ? 0.833 2.309 21.812 1.00 85.25 84 LEU A C 1
ATOM 684 O O . LEU A 1 84 ? 1.547 1.409 21.360 1.00 85.25 84 LEU A O 1
ATOM 688 N N . ASP A 1 85 ? 0.185 2.206 22.970 1.00 88.06 85 ASP A N 1
ATOM 689 C CA . ASP A 1 85 ? 0.214 0.990 23.773 1.00 88.06 85 ASP A CA 1
ATOM 690 C C . ASP A 1 85 ? -0.448 -0.182 23.027 1.00 88.06 85 ASP A C 1
ATOM 692 O O . ASP A 1 85 ? -1.561 -0.083 22.509 1.00 88.06 85 ASP A O 1
ATOM 696 N N . VAL A 1 86 ? 0.250 -1.316 22.986 1.00 87.25 86 VAL A N 1
ATOM 697 C CA . VAL A 1 86 ? -0.175 -2.545 22.301 1.00 87.25 86 VAL A CA 1
ATOM 698 C C . VAL A 1 86 ? -1.330 -3.222 23.037 1.00 87.25 86 VAL A C 1
ATOM 700 O O . VAL A 1 86 ? -2.109 -3.937 22.410 1.00 87.25 86 VAL A O 1
ATOM 703 N N . PHE A 1 87 ? -1.456 -2.992 24.343 1.00 88.56 87 PHE A N 1
ATOM 704 C CA . PHE A 1 87 ? -2.555 -3.521 25.150 1.00 88.56 87 PHE A CA 1
ATOM 705 C C . PHE A 1 87 ? -3.780 -2.599 25.154 1.00 88.56 87 PHE A C 1
ATOM 707 O O . PHE A 1 87 ? -4.833 -2.976 25.668 1.00 88.56 87 PHE A O 1
ATOM 714 N N . SER A 1 88 ? -3.683 -1.423 24.526 1.00 92.44 88 SER A N 1
ATOM 715 C CA . SER A 1 88 ? -4.804 -0.495 24.425 1.00 92.44 88 SER A CA 1
ATOM 716 C C . SER A 1 88 ? -5.928 -1.026 23.527 1.00 92.44 88 SER A C 1
ATOM 718 O O . SER A 1 88 ? -5.716 -1.710 22.514 1.00 92.44 88 SER A O 1
ATOM 720 N N . THR A 1 89 ? -7.155 -0.628 23.860 1.00 93.44 89 THR A N 1
ATOM 721 C CA . THR A 1 89 ? -8.343 -0.848 23.023 1.00 93.44 89 THR A CA 1
ATOM 722 C C . THR A 1 89 ? -8.162 -0.225 21.638 1.00 93.44 89 THR A C 1
ATOM 724 O O . THR A 1 89 ? -8.410 -0.883 20.628 1.00 93.44 89 THR A O 1
ATOM 727 N N . LYS A 1 90 ? -7.598 0.989 21.578 1.00 91.81 90 LYS A N 1
ATOM 728 C CA . LYS A 1 90 ? -7.292 1.717 20.338 1.00 91.81 90 LYS A CA 1
ATOM 729 C C . LYS A 1 90 ? -6.394 0.918 19.389 1.00 91.81 90 LYS A C 1
ATOM 731 O O . LYS A 1 90 ? -6.686 0.825 18.198 1.00 91.81 90 LYS A O 1
ATOM 736 N N . TYR A 1 91 ? -5.307 0.321 19.885 1.00 94.38 91 TYR A N 1
ATOM 737 C CA . TYR A 1 91 ? -4.438 -0.517 19.049 1.00 94.38 91 TYR A CA 1
ATOM 738 C C . TYR A 1 91 ? -5.185 -1.738 18.502 1.00 94.38 91 TYR A C 1
ATOM 740 O O . TYR A 1 91 ? -5.047 -2.082 17.324 1.00 94.38 91 TYR A O 1
ATOM 748 N N . THR A 1 92 ? -5.995 -2.376 19.345 1.00 95.12 92 THR A N 1
ATOM 749 C CA . THR A 1 92 ? -6.784 -3.551 18.963 1.00 95.12 92 THR A CA 1
ATOM 750 C C . THR A 1 92 ? -7.782 -3.214 17.853 1.00 95.12 92 THR A C 1
ATOM 752 O O . THR A 1 92 ? -7.860 -3.936 16.857 1.00 95.12 92 THR A O 1
ATOM 755 N N . GLU A 1 93 ? -8.473 -2.079 17.959 1.00 95.75 93 GLU A N 1
ATOM 756 C CA . GLU A 1 93 ? -9.378 -1.571 16.923 1.00 95.75 93 GLU A CA 1
ATOM 757 C C . GLU A 1 93 ? -8.648 -1.271 15.612 1.00 95.75 93 GLU A C 1
ATOM 759 O O . GLU A 1 93 ? -9.068 -1.745 14.556 1.00 95.75 93 GLU A O 1
ATOM 764 N N . LEU A 1 94 ? -7.513 -0.565 15.667 1.00 95.38 94 LEU A N 1
ATOM 765 C CA . LEU A 1 94 ? -6.699 -0.274 14.481 1.00 95.38 94 LEU A CA 1
ATOM 766 C C . LEU A 1 94 ? -6.223 -1.555 13.789 1.00 95.38 94 LEU A C 1
ATOM 768 O O . LEU A 1 94 ? -6.232 -1.644 12.561 1.00 95.38 94 LEU A O 1
ATOM 772 N N . ARG A 1 95 ? -5.838 -2.572 14.566 1.00 96.00 95 ARG A N 1
ATOM 773 C CA . ARG A 1 95 ? -5.457 -3.883 14.035 1.00 96.00 95 ARG A CA 1
ATOM 774 C C . ARG A 1 95 ? -6.640 -4.585 13.369 1.00 96.00 95 ARG A C 1
ATOM 776 O O . ARG A 1 95 ? -6.472 -5.144 12.286 1.00 96.00 95 ARG A O 1
ATOM 783 N N . HIS A 1 96 ? -7.820 -4.565 13.985 1.00 97.19 96 HIS A N 1
ATOM 784 C CA . HIS A 1 96 ? -9.030 -5.136 13.390 1.00 97.19 96 HIS A CA 1
ATOM 785 C C . HIS A 1 96 ? -9.424 -4.414 12.099 1.00 97.19 96 HIS A C 1
ATOM 787 O O . HIS A 1 96 ? -9.765 -5.071 11.115 1.00 97.19 96 HIS A O 1
ATOM 793 N N . ASP A 1 97 ? -9.324 -3.087 12.071 1.00 96.19 97 ASP A N 1
ATOM 794 C CA . ASP A 1 97 ? -9.603 -2.276 10.889 1.00 96.19 97 ASP A CA 1
ATOM 795 C C . ASP A 1 97 ? -8.613 -2.542 9.755 1.00 96.19 97 ASP A C 1
ATOM 797 O O . ASP A 1 97 ? -9.037 -2.643 8.601 1.00 96.19 97 ASP A O 1
ATOM 801 N N . LEU A 1 98 ? -7.326 -2.724 10.065 1.00 97.69 98 LEU A N 1
ATOM 802 C CA . LEU A 1 98 ? -6.305 -3.108 9.088 1.00 97.69 98 LEU A CA 1
ATOM 803 C C . LEU A 1 98 ? -6.662 -4.450 8.423 1.00 97.69 98 LEU A C 1
ATOM 805 O O . LEU A 1 98 ? -6.728 -4.544 7.200 1.00 97.69 98 LEU A O 1
ATOM 809 N N . ILE A 1 99 ? -6.983 -5.470 9.225 1.00 97.62 99 ILE A N 1
ATOM 810 C CA . ILE A 1 99 ? -7.370 -6.806 8.734 1.00 97.62 99 ILE A CA 1
ATOM 811 C C . ILE A 1 99 ? -8.678 -6.751 7.936 1.00 97.62 99 ILE A C 1
ATOM 813 O O . ILE A 1 99 ? -8.818 -7.377 6.883 1.00 97.62 99 ILE A O 1
ATOM 817 N N . ARG A 1 100 ? -9.665 -5.990 8.418 1.00 97.31 100 ARG A N 1
ATOM 818 C CA . ARG A 1 100 ? -10.953 -5.824 7.737 1.00 97.31 100 ARG A CA 1
ATOM 819 C C . ARG A 1 100 ? -10.773 -5.150 6.379 1.00 97.31 100 ARG A C 1
ATOM 821 O O . ARG A 1 100 ? -11.354 -5.613 5.400 1.00 97.31 100 ARG A O 1
ATOM 828 N N . THR A 1 101 ? -9.977 -4.090 6.321 1.00 97.19 101 THR A N 1
ATOM 829 C CA . THR A 1 101 ? -9.736 -3.322 5.096 1.00 97.19 101 THR A CA 1
ATOM 830 C C . THR A 1 101 ? -8.921 -4.127 4.087 1.00 97.19 101 THR A C 1
ATOM 832 O O . THR A 1 101 ? -9.261 -4.127 2.908 1.00 97.19 101 THR A O 1
ATOM 835 N N . GLU A 1 102 ? -7.933 -4.904 4.536 1.00 97.25 102 GLU A N 1
ATOM 836 C CA . GLU A 1 102 ? -7.234 -5.870 3.681 1.00 97.25 102 GLU A CA 1
ATOM 837 C C . GLU A 1 102 ? -8.200 -6.857 3.011 1.00 97.25 102 GLU A C 1
ATOM 839 O O . GLU A 1 102 ? -8.147 -7.075 1.801 1.00 97.25 102 GLU A O 1
ATOM 844 N N . ARG A 1 103 ? -9.134 -7.430 3.772 1.00 97.06 103 ARG A N 1
ATOM 845 C CA . ARG A 1 103 ? -10.140 -8.337 3.208 1.00 97.06 103 ARG A CA 1
ATOM 846 C C . ARG A 1 103 ? -11.029 -7.644 2.172 1.00 97.06 103 ARG A C 1
ATOM 848 O O . ARG A 1 103 ? -11.404 -8.272 1.183 1.00 97.06 103 ARG A O 1
ATOM 855 N N . HIS A 1 104 ? -11.357 -6.366 2.368 1.00 96.25 104 HIS A N 1
ATOM 856 C CA . HIS A 1 104 ? -12.062 -5.586 1.350 1.00 96.25 104 HIS A CA 1
ATOM 857 C C . HIS A 1 104 ? -11.214 -5.405 0.088 1.00 96.25 104 HIS A C 1
ATOM 859 O O . HIS A 1 104 ? -11.734 -5.626 -1.000 1.00 96.25 104 HIS A O 1
ATOM 865 N N . LEU A 1 105 ? -9.924 -5.079 0.220 1.00 96.75 105 LEU A N 1
ATOM 866 C CA . LEU A 1 105 ? -9.007 -4.964 -0.920 1.00 96.75 105 LEU A CA 1
ATOM 867 C C . LEU A 1 105 ? -8.982 -6.251 -1.752 1.00 96.75 105 LEU A C 1
ATOM 869 O O . LEU A 1 105 ? -9.212 -6.208 -2.958 1.00 96.75 105 LEU A O 1
ATOM 873 N N . LEU A 1 106 ? -8.787 -7.400 -1.100 1.00 96.94 106 LEU A N 1
ATOM 874 C CA . LEU A 1 106 ? -8.760 -8.704 -1.768 1.00 96.94 106 LEU A CA 1
ATOM 875 C C . LEU A 1 106 ? -10.077 -9.016 -2.488 1.00 96.94 106 LEU A C 1
ATOM 877 O O . LEU A 1 106 ? -10.061 -9.449 -3.641 1.00 96.94 106 LEU A O 1
ATOM 881 N N . LYS A 1 107 ? -11.216 -8.748 -1.836 1.00 95.88 107 LYS A N 1
ATOM 882 C CA . LYS A 1 107 ? -12.543 -8.963 -2.425 1.00 95.88 107 LYS A CA 1
ATOM 883 C C . LYS A 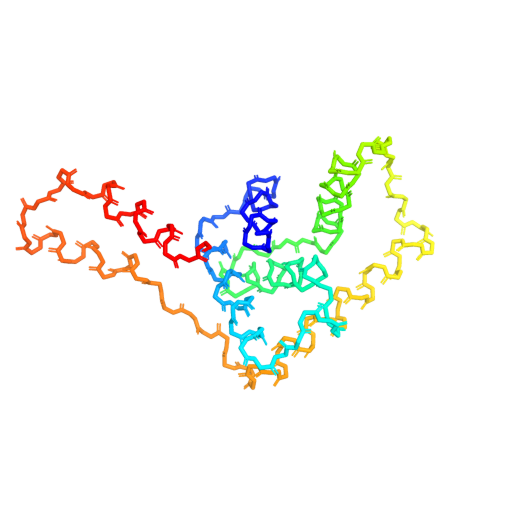1 107 ? -12.757 -8.103 -3.671 1.00 95.88 107 LYS A C 1
ATOM 885 O O . LYS A 1 107 ? -13.232 -8.610 -4.680 1.00 95.88 107 LYS A O 1
ATOM 890 N N . GLU A 1 108 ? -12.402 -6.822 -3.619 1.00 94.12 108 GLU A N 1
ATOM 891 C CA . GLU A 1 108 ? -12.606 -5.901 -4.746 1.00 94.12 108 GLU A CA 1
ATOM 892 C C . GLU A 1 108 ? -11.678 -6.176 -5.931 1.00 94.12 108 GLU A C 1
ATOM 894 O O . GLU A 1 108 ? -12.025 -5.886 -7.080 1.00 94.12 108 GLU A O 1
ATOM 899 N N . MET A 1 109 ? -10.517 -6.772 -5.672 1.00 93.12 1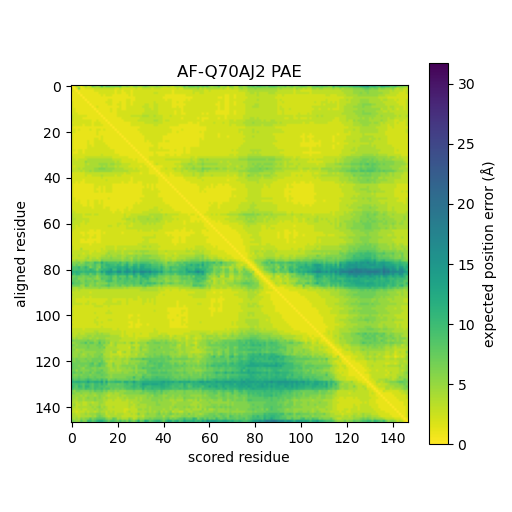09 MET A N 1
ATOM 900 C CA . MET A 1 109 ? -9.607 -7.241 -6.715 1.00 93.12 109 MET A CA 1
ATOM 901 C C . MET A 1 109 ? -9.933 -8.647 -7.222 1.00 93.12 109 MET A C 1
ATOM 903 O O . MET A 1 109 ? -9.298 -9.106 -8.165 1.00 93.12 109 MET A O 1
ATOM 907 N N . GLY A 1 110 ? -10.896 -9.348 -6.615 1.00 93.50 110 GLY A N 1
ATOM 908 C CA . GLY A 1 110 ? -11.177 -10.745 -6.949 1.00 93.50 110 GLY A CA 1
ATOM 909 C C . GLY A 1 110 ? -9.960 -11.650 -6.749 1.00 93.50 110 GLY A C 1
ATOM 910 O O . GLY A 1 110 ? -9.785 -12.598 -7.502 1.00 93.50 110 GLY A O 1
ATOM 911 N N . PHE A 1 111 ? -9.096 -11.325 -5.778 1.00 91.81 111 PHE A N 1
ATOM 912 C CA . PHE A 1 111 ? -7.802 -11.981 -5.532 1.00 91.81 111 PHE A CA 1
ATOM 913 C C . PHE A 1 111 ? -6.783 -11.896 -6.686 1.00 91.81 111 PHE A C 1
ATOM 915 O O . PHE A 1 111 ? -5.705 -12.483 -6.598 1.00 91.81 111 PHE A O 1
ATOM 922 N N . ILE A 1 112 ? -7.057 -11.104 -7.728 1.00 91.25 112 ILE A N 1
ATOM 923 C CA . ILE A 1 112 ? -6.108 -10.809 -8.807 1.00 91.25 112 ILE A CA 1
ATOM 924 C C . ILE A 1 112 ? -5.237 -9.628 -8.367 1.00 91.25 112 ILE A C 1
ATOM 926 O O . ILE A 1 112 ? -5.474 -8.468 -8.710 1.00 91.25 112 ILE A O 1
ATOM 930 N N . CYS A 1 113 ? -4.236 -9.937 -7.546 1.00 88.38 113 CYS A N 1
ATOM 931 C CA . CYS A 1 113 ? -3.357 -8.944 -6.924 1.00 88.38 113 CYS A CA 1
ATOM 932 C C . CYS A 1 113 ? -1.999 -8.806 -7.625 1.00 88.38 113 CYS A C 1
ATOM 934 O O . CYS A 1 113 ? -1.157 -8.048 -7.153 1.00 88.38 113 CYS A O 1
ATOM 936 N N . HIS A 1 114 ? -1.770 -9.534 -8.722 1.00 89.00 114 HIS A N 1
ATOM 937 C CA . HIS A 1 114 ? -0.524 -9.430 -9.472 1.00 89.00 114 HIS A CA 1
ATOM 938 C C . HIS A 1 114 ? -0.393 -8.034 -10.098 1.00 89.00 114 HIS A C 1
ATOM 940 O O . HIS A 1 114 ? -1.345 -7.486 -10.677 1.00 89.00 114 HIS A O 1
ATOM 946 N N . VAL A 1 115 ? 0.794 -7.455 -9.949 1.00 88.62 115 VAL A N 1
ATOM 947 C CA . VAL A 1 115 ? 1.160 -6.161 -10.510 1.00 88.62 115 VAL A CA 1
ATOM 948 C C . VAL A 1 115 ? 2.464 -6.354 -11.262 1.00 88.62 115 VAL A C 1
ATOM 950 O O . VAL A 1 115 ? 3.469 -6.740 -10.675 1.00 88.62 115 VAL A O 1
ATOM 953 N N . GLU A 1 116 ? 2.433 -6.098 -12.565 1.00 88.31 116 GLU A N 1
ATOM 954 C CA . GLU A 1 116 ? 3.646 -6.004 -13.363 1.00 88.31 116 GLU A CA 1
ATOM 955 C C . GLU A 1 116 ? 4.027 -4.528 -13.483 1.00 88.31 116 GLU A C 1
ATOM 957 O O . GLU A 1 116 ? 3.228 -3.702 -13.930 1.00 88.31 116 GLU A O 1
ATOM 962 N N . HIS A 1 117 ? 5.232 -4.192 -13.024 1.00 88.88 117 HIS A N 1
ATOM 963 C CA . HIS A 1 117 ? 5.715 -2.814 -12.990 1.00 88.88 117 HIS A CA 1
ATOM 964 C C . HIS A 1 117 ? 6.367 -2.414 -14.316 1.00 88.88 117 HIS A C 1
ATOM 966 O O . HIS A 1 117 ? 7.128 -3.209 -14.879 1.00 88.88 117 HIS A O 1
ATOM 972 N N . PRO A 1 118 ? 6.167 -1.166 -14.787 1.00 87.69 118 PRO A N 1
ATOM 973 C CA . PRO A 1 118 ? 6.774 -0.681 -16.028 1.00 87.69 118 PRO A CA 1
ATOM 974 C C . PRO A 1 118 ? 8.309 -0.709 -15.980 1.00 87.69 118 PRO A C 1
ATOM 976 O O . PRO A 1 118 ? 8.963 -0.896 -17.005 1.00 87.69 118 PRO A O 1
ATOM 979 N N . HIS A 1 119 ? 8.884 -0.600 -14.779 1.00 87.06 119 HIS A N 1
ATOM 980 C CA . HIS A 1 119 ? 10.321 -0.628 -14.503 1.00 87.06 119 HIS A CA 1
ATOM 981 C C . HIS A 1 119 ? 11.055 -1.814 -15.134 1.00 87.06 119 HIS A C 1
ATOM 983 O O . HIS A 1 119 ? 12.168 -1.649 -15.626 1.00 87.06 119 HIS A O 1
ATOM 989 N N . LYS A 1 120 ? 10.418 -2.990 -15.191 1.00 85.06 120 LYS A N 1
ATOM 990 C CA . LYS A 1 120 ? 10.996 -4.194 -15.809 1.00 85.06 120 LYS A CA 1
ATOM 991 C C . LYS A 1 120 ? 11.231 -4.019 -17.314 1.00 85.06 120 LYS A C 1
ATOM 993 O O . LYS A 1 120 ? 12.202 -4.543 -17.849 1.00 85.06 120 LYS A O 1
ATOM 998 N N . PHE A 1 121 ? 10.355 -3.285 -17.996 1.00 87.12 121 PHE A N 1
ATOM 999 C CA . PHE A 1 121 ? 10.453 -3.058 -19.437 1.00 87.12 121 PHE A CA 1
ATOM 1000 C C . PHE A 1 121 ? 11.415 -1.921 -19.776 1.00 87.12 121 PHE A C 1
ATOM 1002 O O . PHE A 1 121 ? 12.095 -1.987 -20.797 1.00 87.12 121 PHE A O 1
ATOM 1009 N N . ILE A 1 122 ? 11.509 -0.910 -18.908 1.00 88.94 122 ILE A N 1
ATOM 1010 C CA . ILE A 1 122 ? 12.388 0.251 -19.100 1.00 88.94 122 ILE A CA 1
ATOM 1011 C C . ILE A 1 122 ? 13.839 -0.190 -19.305 1.00 88.94 122 ILE A C 1
ATOM 1013 O O . ILE A 1 122 ? 14.472 0.250 -20.259 1.00 88.94 122 ILE A O 1
ATOM 1017 N N . SER A 1 123 ? 14.346 -1.119 -18.490 1.00 85.44 123 SER A N 1
ATOM 1018 C CA . SER A 1 123 ? 15.713 -1.633 -18.647 1.00 85.44 123 SER A CA 1
ATOM 1019 C C . SER A 1 123 ? 15.950 -2.305 -20.005 1.00 85.44 123 SER A C 1
ATOM 1021 O O . SER A 1 123 ? 16.996 -2.092 -20.612 1.00 85.44 123 SER A O 1
ATOM 1023 N N . ASN A 1 124 ? 14.974 -3.064 -20.515 1.00 88.44 124 ASN A N 1
ATOM 1024 C CA . ASN A 1 124 ? 15.090 -3.732 -21.815 1.00 88.44 124 ASN A CA 1
ATOM 1025 C C . ASN A 1 124 ? 15.102 -2.722 -22.972 1.00 88.44 124 ASN A C 1
ATOM 1027 O O . ASN A 1 124 ? 15.898 -2.849 -23.904 1.00 88.44 124 ASN A O 1
ATOM 1031 N N . TYR A 1 125 ? 14.238 -1.704 -22.909 1.00 90.12 125 TYR A N 1
ATOM 1032 C CA . TYR A 1 125 ? 14.179 -0.669 -23.940 1.00 90.12 125 TYR A CA 1
ATOM 1033 C C . TYR A 1 125 ? 15.430 0.207 -23.945 1.00 90.12 125 TYR A C 1
ATOM 1035 O O . TYR A 1 125 ? 15.980 0.451 -25.012 1.00 90.12 125 TYR A O 1
ATOM 1043 N N . LEU A 1 126 ? 15.928 0.620 -22.777 1.00 89.81 126 LEU A N 1
ATOM 1044 C CA . LEU A 1 126 ? 17.149 1.426 -22.682 1.00 89.81 126 LEU A CA 1
ATOM 1045 C C . LEU A 1 126 ? 18.378 0.682 -23.208 1.00 89.81 126 LEU A C 1
ATOM 1047 O O . LEU A 1 126 ? 19.201 1.283 -23.890 1.00 89.81 126 LEU A O 1
ATOM 1051 N N . ALA A 1 127 ? 18.471 -0.625 -22.947 1.00 88.31 127 ALA A N 1
ATOM 1052 C CA . ALA A 1 127 ? 19.526 -1.459 -23.515 1.00 88.31 127 ALA A CA 1
ATOM 1053 C C . ALA A 1 127 ? 19.431 -1.543 -25.047 1.00 88.31 127 ALA A C 1
ATOM 1055 O O . ALA A 1 127 ? 20.450 -1.499 -25.724 1.00 88.31 127 ALA A O 1
ATOM 1056 N N . THR A 1 128 ? 18.214 -1.623 -25.595 1.00 92.25 128 THR A N 1
ATOM 1057 C CA . THR A 1 128 ? 17.980 -1.672 -27.050 1.00 92.25 128 THR A CA 1
ATOM 1058 C C . THR A 1 128 ? 18.278 -0.334 -27.734 1.00 92.25 128 THR A C 1
ATOM 1060 O O . THR A 1 128 ? 18.704 -0.310 -28.882 1.00 92.25 128 THR A O 1
ATOM 1063 N N . LEU A 1 129 ? 18.037 0.777 -27.037 1.00 92.50 129 LEU A N 1
ATOM 1064 C CA . LEU A 1 129 ? 18.267 2.136 -27.533 1.00 92.50 129 LEU A CA 1
ATOM 1065 C C . LEU A 1 129 ? 19.701 2.634 -27.297 1.00 92.50 129 LEU A C 1
ATOM 1067 O O . LEU A 1 129 ? 20.003 3.756 -27.687 1.00 92.50 129 LEU A O 1
ATOM 1071 N N . GLU A 1 130 ? 20.552 1.834 -26.643 1.00 91.50 130 GLU A N 1
ATOM 1072 C CA . GLU A 1 130 ? 21.936 2.181 -26.289 1.00 91.50 130 GLU A CA 1
ATOM 1073 C C . GLU A 1 130 ? 22.066 3.512 -25.517 1.00 91.50 130 GLU A C 1
ATOM 1075 O O . GLU A 1 130 ? 23.076 4.201 -25.625 1.00 91.50 130 GLU A O 1
ATOM 1080 N N . ALA A 1 131 ? 21.058 3.860 -24.705 1.00 89.50 131 ALA A N 1
ATOM 1081 C CA . ALA A 1 131 ? 20.964 5.147 -23.999 1.00 89.50 131 ALA A CA 1
ATOM 1082 C C . ALA A 1 131 ? 20.959 4.981 -22.461 1.00 89.50 131 ALA A C 1
ATOM 1084 O O . ALA A 1 131 ? 19.950 5.261 -21.798 1.00 89.50 131 ALA A O 1
ATOM 1085 N N . PRO A 1 132 ? 22.049 4.482 -21.846 1.00 85.00 132 PRO A N 1
ATOM 1086 C CA . PRO A 1 132 ? 22.112 4.251 -20.403 1.00 85.00 132 PRO A CA 1
ATOM 1087 C C . PRO A 1 132 ? 22.033 5.543 -19.577 1.00 85.00 132 PRO A C 1
ATOM 1089 O O . PRO A 1 132 ? 21.598 5.494 -18.423 1.00 85.00 132 PRO A O 1
ATOM 1092 N N . GLU A 1 133 ? 22.397 6.695 -20.141 1.00 90.94 133 GLU A N 1
ATOM 1093 C CA . GLU A 1 133 ? 22.333 8.000 -19.476 1.00 90.94 133 GLU A CA 1
ATOM 1094 C C . GLU A 1 133 ? 20.906 8.397 -19.067 1.00 90.94 133 GLU A C 1
ATOM 1096 O O . GLU A 1 133 ? 20.723 9.059 -18.047 1.00 90.94 133 GLU A O 1
ATOM 1101 N N . LEU A 1 134 ? 19.887 7.911 -19.785 1.00 91.81 134 LEU A N 1
ATOM 1102 C CA . LEU A 1 134 ? 18.477 8.206 -19.507 1.00 91.81 134 LEU A CA 1
ATOM 1103 C C . LEU A 1 134 ? 17.862 7.294 -18.436 1.00 91.81 134 LEU A C 1
ATOM 1105 O O . LEU A 1 134 ? 16.697 7.465 -18.070 1.00 91.81 134 LEU A O 1
ATOM 1109 N N . THR A 1 135 ? 18.617 6.325 -17.904 1.00 88.62 135 THR A N 1
ATOM 1110 C CA . THR A 1 135 ? 18.083 5.307 -16.984 1.00 88.62 135 THR A CA 1
ATOM 1111 C C . THR A 1 135 ? 17.440 5.920 -15.751 1.00 88.62 135 THR A C 1
ATOM 1113 O O . THR A 1 135 ? 16.315 5.566 -15.397 1.00 88.62 135 THR A O 1
ATOM 1116 N N . GLN A 1 136 ? 18.132 6.856 -15.101 1.00 90.00 136 GLN A N 1
ATOM 1117 C CA . GLN A 1 136 ? 17.633 7.461 -13.872 1.00 90.00 136 GLN A CA 1
ATOM 1118 C C . GLN A 1 136 ? 16.382 8.311 -14.129 1.00 90.00 136 GLN A C 1
ATOM 1120 O O . GLN A 1 136 ? 15.441 8.261 -13.338 1.00 90.00 136 GLN A O 1
ATOM 1125 N N . GLU A 1 137 ? 16.347 9.055 -15.236 1.00 91.69 137 GLU A N 1
ATOM 1126 C CA . GLU A 1 137 ? 15.200 9.886 -15.615 1.00 91.69 137 GLU A CA 1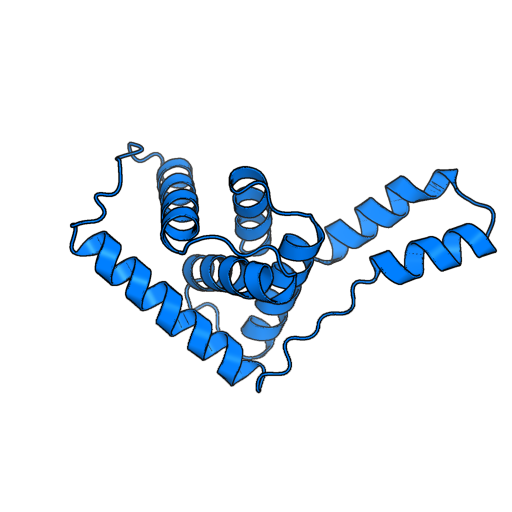
ATOM 1127 C C . GLU A 1 137 ? 13.973 9.033 -15.941 1.00 91.69 137 GLU A C 1
ATOM 1129 O O . GLU A 1 137 ? 12.896 9.272 -15.393 1.00 91.69 137 GLU A O 1
ATOM 1134 N N . ALA A 1 138 ? 14.143 7.981 -16.747 1.00 91.06 138 ALA A N 1
ATOM 1135 C CA . ALA A 1 138 ? 13.071 7.044 -17.071 1.00 91.06 138 ALA A CA 1
ATOM 1136 C C . ALA A 1 138 ? 12.533 6.339 -15.814 1.00 91.06 138 ALA A C 1
ATOM 1138 O O . ALA A 1 138 ? 11.322 6.172 -15.652 1.00 91.06 138 ALA A O 1
ATOM 1139 N N . TRP A 1 139 ? 13.421 5.964 -14.887 1.00 90.62 139 TRP A N 1
ATOM 1140 C CA . TRP A 1 139 ? 13.036 5.340 -13.621 1.00 90.62 139 TRP A CA 1
ATOM 1141 C C . TRP A 1 139 ? 12.256 6.295 -12.711 1.00 90.62 139 TRP A C 1
ATOM 1143 O O . TRP A 1 139 ? 11.272 5.895 -12.082 1.00 90.62 139 TRP A O 1
ATOM 1153 N N . ASN A 1 140 ? 12.672 7.561 -12.652 1.00 90.94 140 ASN A N 1
ATOM 1154 C CA . ASN A 1 140 ? 11.974 8.603 -11.903 1.00 90.94 140 ASN A CA 1
ATOM 1155 C C . ASN A 1 140 ? 10.586 8.864 -12.495 1.00 90.94 140 ASN A C 1
ATOM 1157 O O . ASN A 1 140 ? 9.606 8.829 -11.755 1.00 90.94 140 ASN A O 1
ATOM 1161 N N . LEU A 1 141 ? 10.483 8.997 -13.821 1.00 91.44 141 LEU A N 1
ATOM 1162 C CA . LEU A 1 141 ? 9.210 9.186 -14.516 1.00 91.44 141 LEU A CA 1
ATOM 1163 C C . LEU A 1 141 ? 8.234 8.031 -14.244 1.00 91.44 141 LEU A C 1
ATOM 1165 O O . LEU A 1 141 ? 7.053 8.255 -13.983 1.00 91.44 141 LEU A O 1
ATOM 1169 N N . ALA A 1 142 ? 8.729 6.791 -14.246 1.00 90.00 142 ALA A N 1
ATOM 1170 C CA . ALA A 1 142 ? 7.919 5.624 -13.915 1.00 90.00 142 ALA A CA 1
ATOM 1171 C C . ALA A 1 142 ? 7.414 5.655 -12.466 1.00 90.00 142 ALA A C 1
ATOM 1173 O O . ALA A 1 142 ? 6.247 5.354 -12.221 1.00 90.00 142 ALA A O 1
ATOM 1174 N N . ASN A 1 143 ? 8.256 6.050 -11.508 1.00 88.94 143 ASN A N 1
ATOM 1175 C CA . ASN A 1 143 ? 7.832 6.209 -10.115 1.00 88.94 143 ASN A CA 1
ATOM 1176 C C . ASN A 1 143 ? 6.793 7.325 -9.952 1.00 88.94 143 ASN A C 1
ATOM 1178 O O . ASN A 1 143 ? 5.823 7.146 -9.219 1.00 88.94 143 ASN A O 1
ATOM 1182 N N . ASP A 1 144 ? 6.971 8.445 -10.650 1.00 88.69 144 ASP A N 1
ATOM 1183 C CA . ASP A 1 144 ? 6.047 9.577 -10.584 1.00 88.69 144 ASP A CA 1
ATOM 1184 C C . ASP A 1 144 ? 4.699 9.255 -11.237 1.00 88.69 144 ASP A C 1
ATOM 1186 O O . ASP A 1 144 ? 3.665 9.687 -10.739 1.00 88.69 144 ASP A O 1
ATOM 1190 N N . SER A 1 145 ? 4.674 8.414 -12.277 1.00 88.25 145 SER A N 1
ATOM 1191 C CA . SER A 1 145 ? 3.427 7.968 -12.918 1.00 88.25 145 SER A CA 1
ATOM 1192 C C . SER A 1 145 ? 2.495 7.166 -11.998 1.00 88.25 145 SER A C 1
ATOM 1194 O O . SER A 1 145 ? 1.294 7.078 -12.252 1.00 88.25 145 SER A O 1
ATOM 1196 N N . LEU A 1 146 ? 3.036 6.576 -10.927 1.00 84.25 146 LEU A N 1
ATOM 1197 C CA . LEU A 1 146 ? 2.275 5.810 -9.938 1.00 84.25 146 LEU A CA 1
ATOM 1198 C C . LEU A 1 146 ? 1.736 6.688 -8.797 1.00 84.25 146 LEU A C 1
ATOM 1200 O O . LEU A 1 146 ? 0.933 6.214 -7.983 1.00 84.25 146 LEU A O 1
ATOM 1204 N N . ARG A 1 147 ? 2.184 7.943 -8.713 1.00 78.19 147 ARG A N 1
ATOM 1205 C CA . ARG A 1 147 ? 1.957 8.828 -7.572 1.00 78.19 147 ARG A CA 1
ATOM 1206 C C . ARG A 1 147 ? 0.654 9.617 -7.655 1.00 78.19 147 ARG A C 1
ATOM 1208 O O . ARG A 1 147 ? 0.251 10.037 -8.755 1.00 78.19 147 ARG A O 1
#

Mean predicted aligned error: 4.14 Å

pLDDT: mean 92.98, std 4.42, range [78.19, 98.31]